Protein AF-A0A7W7YL84-F1 (afdb_monomer_lite)

pLDDT: mean 76.44, std 21.28, range [26.16, 97.56]

Organism: NCBI:txid48465

Radius of gyration: 16.74 Å; chains: 1; bounding box: 48×47×39 Å

Foldseek 3Di:
DFAFPCAVVQVVQVVVVHFDDPADADKDFQVVQADPNFRADPVGRVFGDFQPDQPPDVPDPDPPAPPRAFWKKWFAAPVLTIMIATAHPPPDHRHDAPCVNPRNHGTQAIFTWGAHRRRTDDTARDHPRRPRHPCCPVPVSHVVSNCCSVCVVPPDPPDDDDDPDPPPDPPDD

Secondary structure (DSSP, 8-state):
-B--TTHHHHHHHHHTT----S-----EEHHHHEETTEEBPSS-TTSB---------TTS---SSS-STTEEEEEE-TT--EEEEEE--TTSTT---HHHHTTT--BSEEEEEEEETTEEEEE----TTTT-TTHHHH-HHHHHHHHHHHHTT-----S--------------

Sequence (173 aa):
MFFYHDTHENRRRLSLGICRCSSSGPTFDLKSLINEGRIKDPHNKAVNLTTPDVRILRSDPEPEGSGYGKTFIFAVNSDHEIRIALDSDRSVVGSVKHETLFHNADVLAAGEIAIRDGIITRINDISGSYVTDGALEAKPSFSVAVLKAFNLQKRCHKKDARQTVLVITPFLL

Structure (mmCIF, N/CA/C/O backbone):
data_AF-A0A7W7YL84-F1
#
_entry.id   AF-A0A7W7YL84-F1
#
loop_
_atom_site.group_PDB
_atom_site.id
_atom_site.type_symbol
_atom_site.label_atom_id
_atom_site.label_alt_id
_atom_site.label_comp_id
_atom_site.label_asym_id
_atom_site.label_entity_id
_atom_site.label_seq_id
_atom_site.pdbx_PDB_ins_code
_atom_site.Cartn_x
_atom_site.Cartn_y
_atom_site.Cartn_z
_atom_site.occupancy
_atom_site.B_iso_or_equiv
_atom_site.auth_seq_id
_atom_site.auth_comp_id
_atom_site.auth_asym_id
_atom_site.auth_atom_id
_atom_site.pdbx_PDB_model_num
ATOM 1 N N . MET A 1 1 ? 1.200 -5.674 -13.588 1.00 91.06 1 MET A N 1
ATOM 2 C CA . MET A 1 1 ? 2.393 -5.377 -12.772 1.00 91.06 1 MET A CA 1
ATOM 3 C C . MET A 1 1 ? 2.903 -4.011 -13.185 1.00 91.06 1 MET A C 1
ATOM 5 O O . MET A 1 1 ? 2.880 -3.719 -14.376 1.00 91.06 1 MET A O 1
ATOM 9 N N . PHE A 1 2 ? 3.273 -3.186 -12.216 1.00 92.81 2 PHE A N 1
ATOM 10 C CA . PHE A 1 2 ? 3.858 -1.861 -12.372 1.00 92.81 2 PHE A CA 1
ATOM 11 C C . PHE A 1 2 ? 5.324 -1.944 -11.980 1.00 92.81 2 PHE A C 1
ATOM 13 O O . PHE A 1 2 ? 5.662 -2.556 -10.964 1.00 92.81 2 PHE A O 1
ATOM 20 N N . PHE A 1 3 ? 6.174 -1.363 -12.817 1.00 89.88 3 PHE A N 1
ATOM 21 C CA . PHE A 1 3 ? 7.615 -1.508 -12.715 1.00 89.88 3 PHE A CA 1
ATOM 22 C C . PHE A 1 3 ? 8.224 -0.283 -12.057 1.00 89.88 3 PHE A C 1
ATOM 24 O O . PHE A 1 3 ? 7.900 0.842 -12.437 1.00 89.88 3 PHE A O 1
ATOM 31 N N . TYR A 1 4 ? 9.135 -0.509 -11.116 1.00 88.44 4 TYR A N 1
ATOM 32 C CA . TYR A 1 4 ? 9.966 0.559 -10.578 1.00 88.44 4 TYR A CA 1
ATOM 33 C C . TYR A 1 4 ? 11.338 0.556 -11.256 1.00 88.44 4 TYR A C 1
ATOM 35 O O . TYR A 1 4 ? 11.951 -0.489 -11.474 1.00 88.44 4 TYR A O 1
ATOM 43 N N . HIS A 1 5 ? 11.842 1.738 -11.610 1.00 86.00 5 HIS A N 1
ATOM 44 C CA . HIS A 1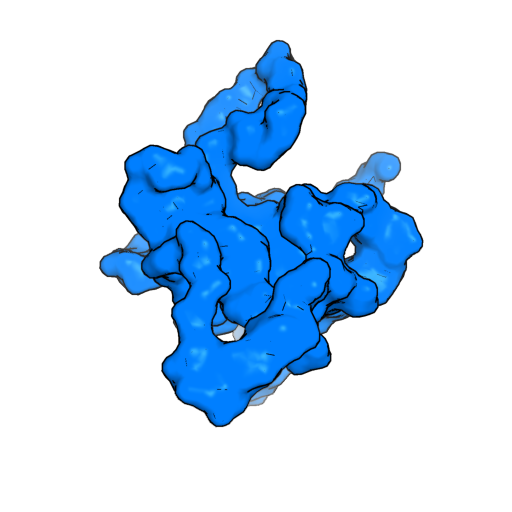 5 ? 13.067 1.858 -12.406 1.00 86.00 5 HIS A CA 1
ATOM 45 C C . HIS A 1 5 ? 14.309 1.269 -11.704 1.00 86.00 5 HIS A C 1
ATOM 47 O O . HIS A 1 5 ? 15.200 0.751 -12.373 1.00 86.00 5 HIS A O 1
ATOM 53 N N . ASP A 1 6 ? 14.363 1.299 -10.367 1.00 86.12 6 ASP A N 1
ATOM 54 C CA . ASP A 1 6 ? 15.487 0.769 -9.578 1.00 86.12 6 ASP A CA 1
ATOM 55 C C . ASP A 1 6 ? 15.313 -0.721 -9.210 1.00 86.12 6 ASP A C 1
ATOM 57 O O . ASP A 1 6 ? 16.189 -1.283 -8.558 1.00 86.12 6 ASP A O 1
ATOM 61 N N . THR A 1 7 ? 14.235 -1.409 -9.630 1.00 84.50 7 THR A N 1
ATOM 62 C CA . THR A 1 7 ? 13.948 -2.796 -9.199 1.00 84.50 7 THR A CA 1
ATOM 63 C C . THR A 1 7 ? 15.093 -3.770 -9.488 1.00 84.50 7 THR A C 1
ATOM 65 O O . THR A 1 7 ? 15.436 -4.611 -8.650 1.00 84.50 7 THR A O 1
ATOM 68 N N . HIS A 1 8 ? 15.689 -3.703 -10.680 1.00 85.50 8 HIS A N 1
ATOM 69 C CA . HIS A 1 8 ? 16.772 -4.610 -11.077 1.00 85.50 8 HIS A CA 1
ATOM 70 C C . HIS A 1 8 ? 18.035 -4.407 -10.240 1.00 85.50 8 HIS A C 1
ATOM 72 O O . HIS A 1 8 ? 18.624 -5.364 -9.735 1.00 85.50 8 HIS A O 1
ATOM 78 N N . GLU A 1 9 ? 18.428 -3.153 -10.068 1.00 84.50 9 GLU A N 1
ATOM 79 C CA . GLU A 1 9 ? 19.605 -2.787 -9.296 1.00 84.50 9 GLU A CA 1
ATOM 80 C C . GLU A 1 9 ? 19.378 -3.037 -7.797 1.00 84.50 9 GLU A C 1
ATOM 82 O O . GLU A 1 9 ? 20.269 -3.528 -7.104 1.00 84.50 9 GLU A O 1
ATOM 87 N N . ASN A 1 10 ? 18.165 -2.824 -7.292 1.00 84.31 10 ASN A N 1
ATOM 88 C CA . ASN A 1 10 ? 17.806 -3.185 -5.930 1.00 84.31 10 ASN A CA 1
ATOM 89 C C . ASN A 1 10 ? 17.879 -4.700 -5.675 1.00 84.31 10 ASN A C 1
ATOM 91 O O . ASN A 1 10 ? 18.435 -5.106 -4.658 1.00 84.31 10 ASN A O 1
ATOM 95 N N . ARG A 1 11 ? 17.419 -5.553 -6.605 1.00 86.12 11 ARG A N 1
ATOM 96 C CA . ARG A 1 11 ? 17.599 -7.017 -6.494 1.00 86.12 11 ARG A CA 1
ATOM 97 C C . ARG A 1 11 ? 19.073 -7.394 -6.330 1.00 86.12 11 ARG A C 1
ATOM 99 O O . ARG A 1 11 ? 19.408 -8.213 -5.473 1.00 86.12 11 ARG A O 1
ATOM 106 N N . ARG A 1 12 ? 19.960 -6.752 -7.100 1.00 88.31 12 ARG A N 1
ATOM 107 C CA . ARG A 1 12 ? 21.412 -6.909 -6.950 1.00 88.31 12 ARG A CA 1
ATOM 108 C C . ARG A 1 12 ? 21.875 -6.456 -5.564 1.00 88.31 12 ARG A C 1
ATOM 110 O O . ARG A 1 12 ? 22.562 -7.215 -4.890 1.00 88.31 12 ARG A O 1
ATOM 117 N N . ARG A 1 13 ? 21.485 -5.265 -5.103 1.00 84.06 13 ARG A N 1
ATOM 118 C CA . ARG A 1 13 ? 21.872 -4.748 -3.777 1.00 84.06 13 ARG A CA 1
ATOM 119 C C . ARG A 1 13 ? 21.397 -5.658 -2.637 1.00 84.06 13 ARG A C 1
ATOM 121 O O . ARG A 1 13 ? 22.204 -5.990 -1.775 1.00 84.06 13 ARG A O 1
ATOM 128 N N . LEU A 1 14 ? 20.154 -6.139 -2.677 1.00 84.19 14 LEU A N 1
ATOM 129 C CA . LEU A 1 14 ? 19.608 -7.054 -1.669 1.00 84.19 14 LEU A CA 1
ATOM 130 C C . LEU A 1 14 ? 20.382 -8.376 -1.607 1.00 84.19 14 LEU A C 1
ATOM 132 O O . LEU A 1 14 ? 20.677 -8.843 -0.511 1.00 84.19 14 LEU A O 1
ATOM 136 N N . SER A 1 15 ? 20.797 -8.936 -2.753 1.00 86.50 15 SER A N 1
ATOM 137 C CA . SER A 1 15 ? 21.664 -10.131 -2.780 1.00 86.50 15 SER A CA 1
ATOM 138 C C . SER A 1 15 ? 23.036 -9.917 -2.124 1.00 86.50 15 SER A C 1
ATOM 140 O O . SER A 1 15 ? 23.688 -10.876 -1.725 1.00 86.50 15 SER A O 1
ATOM 142 N N . LEU A 1 16 ? 23.451 -8.657 -1.974 1.00 88.00 16 LEU A N 1
ATOM 143 C CA . LEU A 1 16 ? 24.687 -8.238 -1.313 1.00 88.00 16 LEU A CA 1
ATOM 144 C C . LEU A 1 16 ? 24.452 -7.758 0.131 1.00 88.00 16 LEU A C 1
ATOM 146 O O . LEU A 1 16 ? 25.376 -7.242 0.754 1.00 88.00 16 LEU A O 1
ATOM 150 N N . GLY A 1 17 ? 23.228 -7.876 0.662 1.00 83.06 17 GLY A N 1
ATOM 151 C CA . GLY A 1 17 ? 22.862 -7.366 1.988 1.00 83.06 17 GLY A CA 1
ATOM 152 C C . GLY A 1 17 ? 22.768 -5.837 2.069 1.00 83.06 17 GLY A C 1
ATOM 153 O O . GLY A 1 17 ? 22.800 -5.270 3.158 1.00 83.06 17 GLY A O 1
ATOM 154 N N . ILE A 1 18 ? 22.664 -5.153 0.928 1.00 82.00 18 ILE A N 1
ATOM 155 C CA . ILE A 1 18 ? 22.591 -3.694 0.829 1.00 82.00 18 ILE A CA 1
ATOM 156 C C . ILE A 1 18 ? 21.146 -3.300 0.504 1.00 82.00 18 ILE A C 1
ATOM 158 O O . ILE A 1 18 ? 20.574 -3.762 -0.478 1.00 82.00 18 ILE A O 1
ATOM 162 N N . CYS A 1 19 ? 20.559 -2.390 1.280 1.00 75.25 19 CYS A N 1
ATOM 163 C CA . CYS A 1 19 ? 19.271 -1.773 0.961 1.00 75.25 19 CYS A CA 1
ATOM 164 C C . CYS A 1 19 ? 19.427 -0.250 0.964 1.00 75.25 19 CYS A C 1
ATOM 166 O O . CYS A 1 19 ? 19.959 0.322 1.914 1.00 75.25 19 CYS A O 1
ATOM 168 N N . ARG A 1 20 ? 18.995 0.412 -0.116 1.00 70.19 20 ARG A N 1
ATOM 169 C CA . ARG A 1 20 ? 19.005 1.878 -0.243 1.00 70.19 20 ARG A CA 1
ATOM 170 C C . ARG A 1 20 ? 17.620 2.368 -0.643 1.00 70.19 20 ARG A C 1
ATOM 172 O O . ARG A 1 20 ? 17.381 2.715 -1.795 1.00 70.19 20 ARG A O 1
ATOM 179 N N . CYS A 1 21 ? 16.711 2.379 0.324 1.00 74.81 21 CYS A N 1
ATOM 180 C CA . CYS A 1 21 ? 15.459 3.116 0.197 1.00 74.81 21 CYS A CA 1
ATOM 181 C C . CYS A 1 21 ? 15.725 4.591 0.528 1.00 74.81 21 CYS A C 1
ATOM 183 O O . CYS A 1 21 ? 16.483 4.892 1.450 1.00 74.81 21 CYS A O 1
ATOM 185 N N . SER A 1 22 ? 15.123 5.516 -0.220 1.00 69.19 22 S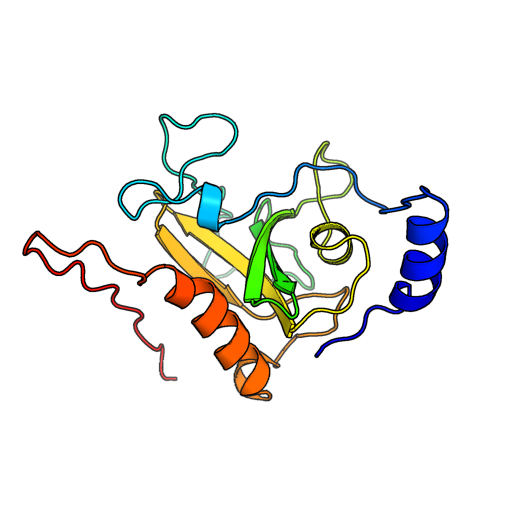ER A N 1
ATOM 186 C CA . SER A 1 22 ? 15.297 6.958 0.019 1.00 69.19 22 SER A CA 1
ATOM 187 C C . SER A 1 22 ? 14.561 7.468 1.261 1.00 69.19 22 SER A C 1
ATOM 189 O O . SER A 1 22 ? 14.866 8.555 1.739 1.00 69.19 22 SER A O 1
ATOM 191 N N . SER A 1 23 ? 13.591 6.704 1.766 1.00 78.50 23 SER A N 1
ATOM 192 C CA . SER A 1 23 ? 12.866 6.969 3.012 1.00 78.50 23 SER A CA 1
ATOM 193 C C . SER A 1 23 ? 13.050 5.818 3.999 1.00 78.50 23 SER A C 1
ATOM 195 O O . SER A 1 23 ? 13.275 4.678 3.593 1.00 78.50 23 SER A O 1
ATOM 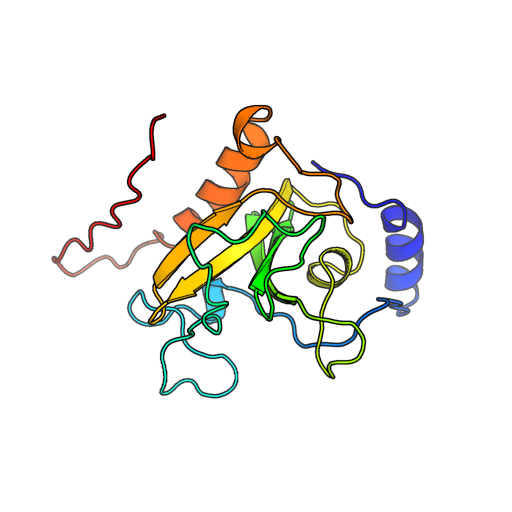197 N N . SER A 1 24 ? 12.961 6.125 5.294 1.00 75.00 24 SER A N 1
ATOM 198 C CA . SER A 1 24 ? 13.252 5.196 6.398 1.00 75.00 24 SER A CA 1
ATOM 199 C C . SER A 1 24 ? 12.127 5.083 7.429 1.00 75.00 24 SER A C 1
ATOM 201 O O . SER A 1 24 ? 12.327 4.499 8.495 1.00 75.00 24 SER A O 1
ATOM 203 N N . GLY A 1 25 ? 10.950 5.644 7.143 1.00 83.06 25 GLY A N 1
ATOM 204 C CA . GLY A 1 25 ? 9.797 5.511 8.023 1.00 83.06 25 GLY A CA 1
ATOM 205 C C . GLY A 1 25 ? 9.283 4.071 8.140 1.00 83.06 25 GLY A C 1
ATOM 206 O O . GLY A 1 25 ? 9.610 3.210 7.315 1.00 83.06 25 GLY A O 1
ATOM 207 N N . PRO A 1 26 ? 8.485 3.788 9.182 1.00 87.44 26 PRO A N 1
ATOM 208 C CA . PRO A 1 26 ? 7.953 2.456 9.400 1.00 87.44 26 PRO A CA 1
ATOM 209 C C . PRO A 1 26 ? 6.937 2.097 8.311 1.00 87.44 26 PRO A C 1
ATOM 211 O O . PRO A 1 26 ? 6.091 2.901 7.921 1.00 87.44 26 PRO A O 1
ATOM 214 N N . THR A 1 27 ? 7.017 0.853 7.848 1.00 91.50 27 THR A N 1
ATOM 215 C CA . THR A 1 27 ? 6.030 0.249 6.949 1.00 91.50 27 THR A CA 1
ATOM 216 C C . THR A 1 27 ? 5.303 -0.849 7.704 1.00 91.50 27 THR A C 1
ATOM 218 O O . THR A 1 27 ? 5.894 -1.525 8.551 1.00 91.50 27 THR A O 1
ATOM 221 N N . PHE A 1 28 ? 4.019 -1.022 7.419 1.00 92.56 28 PHE A N 1
ATOM 222 C CA . PHE A 1 28 ? 3.174 -1.951 8.154 1.00 92.56 28 PHE A CA 1
ATOM 223 C C . PHE A 1 28 ? 2.470 -2.900 7.195 1.00 92.56 28 PHE A C 1
ATOM 225 O O . PHE A 1 28 ? 1.891 -2.463 6.202 1.00 92.56 28 PHE A O 1
ATOM 232 N N . ASP A 1 29 ? 2.475 -4.194 7.513 1.00 93.25 29 ASP A N 1
ATOM 233 C CA . ASP A 1 29 ? 1.545 -5.142 6.901 1.00 93.25 29 ASP A CA 1
ATOM 234 C C . ASP A 1 29 ? 0.133 -4.822 7.400 1.00 93.25 29 ASP A C 1
ATOM 236 O O . ASP A 1 29 ? -0.162 -4.979 8.589 1.00 93.25 29 ASP A O 1
ATOM 240 N N . LEU A 1 30 ? -0.748 -4.389 6.499 1.00 92.38 30 LEU A N 1
ATOM 241 C CA . LEU A 1 30 ? -2.106 -3.995 6.863 1.00 92.38 30 LEU A CA 1
ATOM 242 C C . LEU A 1 30 ? -2.885 -5.153 7.497 1.00 92.38 30 LEU A C 1
ATOM 244 O O . LEU A 1 30 ? -3.709 -4.930 8.385 1.00 92.38 30 LEU A O 1
ATOM 248 N N . LYS A 1 31 ? -2.603 -6.399 7.101 1.00 89.19 31 LYS A N 1
ATOM 249 C CA . LYS A 1 31 ? -3.261 -7.572 7.680 1.00 89.19 31 LYS A CA 1
ATOM 250 C C . LYS A 1 31 ? -2.934 -7.718 9.165 1.00 89.19 31 LYS A C 1
ATOM 252 O O . LYS A 1 31 ? -3.829 -8.026 9.945 1.00 89.19 31 LYS A O 1
ATOM 257 N N . SER A 1 32 ? -1.688 -7.455 9.554 1.00 89.06 32 SER A N 1
ATOM 258 C CA . SER A 1 32 ? -1.240 -7.508 10.951 1.00 89.06 32 SER A CA 1
ATOM 259 C C . SER A 1 32 ? -1.877 -6.438 11.849 1.00 89.06 32 SER A C 1
ATOM 261 O O . SER A 1 32 ? -1.922 -6.605 13.069 1.00 89.06 32 SER A O 1
ATOM 263 N N . LEU A 1 33 ? -2.386 -5.350 11.259 1.00 89.12 33 LEU A N 1
ATOM 264 C CA . LEU A 1 33 ? -3.033 -4.255 11.984 1.00 89.12 33 LEU A CA 1
ATOM 265 C C . LEU A 1 33 ? -4.526 -4.486 12.225 1.00 89.12 33 LEU A C 1
ATOM 267 O O . LEU A 1 33 ? -5.132 -3.769 13.020 1.00 89.12 33 LEU A O 1
ATOM 271 N N . ILE A 1 34 ? -5.134 -5.452 11.536 1.00 89.25 34 ILE A N 1
ATOM 272 C CA . ILE A 1 34 ? -6.571 -5.696 11.621 1.00 89.25 34 ILE A CA 1
ATOM 273 C C . ILE A 1 34 ? -6.865 -6.603 12.814 1.00 89.25 34 ILE A C 1
ATOM 275 O O . ILE A 1 34 ? -6.452 -7.759 12.861 1.00 89.25 34 ILE A O 1
ATOM 279 N N . ASN A 1 35 ? -7.615 -6.065 13.773 1.00 81.12 35 ASN A N 1
ATOM 280 C CA . ASN A 1 35 ? -8.083 -6.770 14.958 1.00 81.12 35 ASN A CA 1
ATOM 281 C C . ASN A 1 35 ? -9.597 -6.575 15.099 1.00 81.12 35 ASN A C 1
ATOM 283 O O . ASN A 1 35 ? -10.079 -5.445 15.030 1.00 81.12 35 ASN A O 1
ATOM 287 N N . GLU A 1 36 ? -10.344 -7.671 15.254 1.00 81.81 36 GLU A N 1
ATOM 288 C CA . GLU A 1 36 ? -11.816 -7.660 15.345 1.00 81.81 36 GLU A CA 1
ATOM 289 C C . GLU A 1 36 ? -12.491 -6.860 14.207 1.00 81.81 36 GLU A C 1
ATOM 291 O O . GLU A 1 36 ? -13.506 -6.191 14.386 1.00 81.81 36 GLU A O 1
ATOM 296 N N . GLY A 1 37 ? -11.902 -6.904 13.004 1.00 82.31 37 GLY A N 1
ATOM 297 C CA . GLY A 1 37 ? -12.408 -6.197 11.822 1.00 82.31 37 GLY A CA 1
ATOM 298 C C . GLY A 1 37 ? -12.131 -4.689 11.798 1.00 82.31 37 GLY A C 1
ATOM 299 O O . GLY A 1 37 ? -12.654 -3.997 10.927 1.00 82.31 37 GLY A O 1
ATOM 300 N N . ARG A 1 38 ? -11.312 -4.170 12.720 1.00 88.25 38 ARG A N 1
ATOM 301 C CA . ARG A 1 38 ? -10.879 -2.767 12.759 1.00 88.25 38 ARG A CA 1
ATOM 302 C C . ARG A 1 38 ? -9.367 -2.662 12.630 1.00 88.25 38 ARG A C 1
ATOM 304 O O . ARG A 1 38 ? -8.629 -3.437 13.234 1.00 88.25 38 ARG A O 1
ATOM 311 N N . ILE A 1 39 ? -8.904 -1.678 11.869 1.00 90.12 39 ILE A N 1
ATOM 312 C CA . ILE A 1 39 ? -7.479 -1.370 11.742 1.00 90.12 39 ILE A CA 1
ATOM 313 C C . ILE A 1 39 ? -7.042 -0.599 12.990 1.00 90.12 39 ILE A C 1
ATOM 315 O O . ILE A 1 39 ? -7.579 0.470 13.287 1.00 90.12 39 ILE A O 1
ATOM 319 N N . LYS A 1 40 ? -6.086 -1.147 13.737 1.00 91.94 40 LYS A N 1
ATOM 320 C CA . LYS A 1 40 ? -5.515 -0.525 14.936 1.00 91.94 40 LYS A CA 1
ATOM 321 C C . LYS A 1 40 ? -4.297 0.315 14.589 1.00 91.94 40 LYS A C 1
ATOM 323 O O . LYS A 1 40 ? -3.575 0.012 13.641 1.00 91.94 40 LYS A O 1
ATOM 328 N N . ASP A 1 41 ? -4.068 1.362 15.374 1.00 88.50 41 ASP A N 1
ATOM 329 C CA . ASP A 1 41 ? -2.853 2.157 15.244 1.00 88.50 41 ASP A CA 1
ATOM 330 C C . ASP A 1 41 ? -1.628 1.295 15.634 1.00 88.50 41 ASP A C 1
ATOM 332 O O . ASP A 1 41 ? -1.622 0.684 16.712 1.00 88.50 41 ASP A O 1
ATOM 336 N N . PRO A 1 42 ? -0.594 1.194 14.775 1.00 86.62 42 PRO A N 1
ATOM 337 C CA . PRO A 1 42 ? 0.587 0.376 15.050 1.00 86.62 42 PRO A CA 1
ATOM 338 C C . PRO A 1 42 ? 1.417 0.867 16.244 1.00 86.62 42 PRO A C 1
ATOM 340 O O . PRO A 1 42 ? 2.108 0.064 16.871 1.00 86.62 42 PRO A O 1
ATOM 343 N N . HIS A 1 43 ? 1.351 2.158 16.568 1.00 85.69 43 HIS A N 1
ATOM 344 C CA . HIS A 1 43 ? 2.054 2.777 17.690 1.00 85.69 43 HIS A CA 1
ATOM 345 C C . HIS A 1 43 ? 1.223 2.758 18.977 1.00 85.69 43 HIS A C 1
ATOM 347 O O . HIS A 1 43 ? 1.789 2.750 20.070 1.00 85.69 43 HIS A O 1
ATOM 353 N N . ASN A 1 44 ? -0.107 2.707 18.867 1.00 87.75 44 ASN A N 1
ATOM 354 C CA . ASN A 1 44 ? -1.010 2.571 20.006 1.00 87.75 44 ASN A CA 1
ATOM 355 C C . ASN A 1 44 ? -2.191 1.641 19.687 1.00 87.75 44 ASN A C 1
ATOM 357 O O . ASN A 1 44 ? -3.270 2.072 19.286 1.00 87.75 44 ASN A O 1
ATOM 361 N N . LYS A 1 45 ? -2.026 0.345 19.965 1.00 87.19 45 LYS A N 1
ATOM 362 C CA . LYS A 1 45 ? -3.036 -0.680 19.647 1.00 87.19 45 LYS A CA 1
ATOM 363 C C . LYS A 1 45 ? -4.372 -0.521 20.390 1.00 87.19 45 LYS A C 1
ATOM 365 O O . LYS A 1 45 ? -5.329 -1.218 20.051 1.00 87.19 45 LYS A O 1
ATOM 370 N N . ALA A 1 46 ? -4.451 0.359 21.393 1.00 88.56 46 ALA A N 1
ATOM 371 C CA . ALA A 1 46 ? -5.692 0.651 22.106 1.00 88.56 46 ALA A CA 1
ATOM 372 C C . ALA A 1 46 ? -6.648 1.540 21.292 1.00 88.56 46 ALA A C 1
ATOM 374 O O . ALA A 1 46 ? -7.850 1.531 21.552 1.00 88.56 46 ALA A O 1
ATOM 375 N N . VAL A 1 47 ? -6.143 2.275 20.295 1.00 90.56 47 VAL A N 1
ATOM 376 C CA . VAL A 1 47 ? -6.950 3.165 19.453 1.00 90.56 47 VAL A CA 1
ATOM 377 C C . VAL A 1 47 ? -7.092 2.622 18.033 1.00 90.56 47 VAL A C 1
ATOM 379 O O . VAL A 1 47 ? -6.244 1.888 17.518 1.00 90.56 47 VAL A O 1
ATOM 382 N N . ASN A 1 48 ? -8.209 2.968 17.398 1.00 91.44 48 ASN A N 1
ATOM 383 C CA . ASN A 1 48 ? -8.415 2.680 15.988 1.00 91.44 48 ASN A CA 1
ATOM 384 C C . ASN A 1 48 ? -7.598 3.659 15.141 1.00 91.44 48 ASN A C 1
ATOM 386 O O . ASN A 1 48 ? -7.570 4.859 15.424 1.00 91.44 48 ASN A O 1
ATOM 390 N N . LEU A 1 49 ? -6.964 3.149 14.087 1.00 88.88 49 LEU A N 1
ATOM 391 C CA . LEU A 1 49 ? -6.185 3.978 13.182 1.00 88.88 49 LEU A CA 1
ATOM 392 C C . LEU A 1 49 ? -7.109 4.984 12.495 1.00 88.88 49 LEU A C 1
ATOM 394 O O . LEU A 1 49 ? -8.157 4.621 11.961 1.00 88.88 49 LEU A O 1
ATOM 398 N N . THR A 1 50 ? -6.719 6.251 12.512 1.00 85.88 50 THR A N 1
ATOM 399 C CA . THR A 1 50 ? -7.414 7.314 11.790 1.00 85.88 50 THR A CA 1
ATOM 400 C C . THR A 1 50 ? -6.375 8.141 11.061 1.00 85.88 50 THR A C 1
ATOM 402 O O . THR A 1 50 ? -5.456 8.680 11.677 1.00 85.88 50 THR A O 1
ATOM 405 N N . THR A 1 51 ? -6.514 8.223 9.744 1.00 79.88 51 THR A N 1
ATOM 406 C CA . THR A 1 51 ? -5.784 9.170 8.915 1.00 79.88 51 THR A CA 1
ATOM 407 C C . THR A 1 51 ? -6.167 10.573 9.389 1.00 79.88 51 THR A C 1
ATOM 409 O O . THR A 1 51 ? -7.363 10.853 9.501 1.00 79.88 51 THR A O 1
ATOM 412 N N . PRO A 1 52 ? -5.202 11.442 9.734 1.00 67.19 52 PRO A N 1
ATOM 413 C CA . PRO A 1 52 ? -5.494 12.808 10.148 1.00 67.19 52 PRO A CA 1
ATOM 414 C C . PRO A 1 52 ? -6.398 13.494 9.122 1.00 67.19 52 PRO A C 1
ATOM 416 O O . PRO A 1 52 ? -6.118 13.431 7.927 1.00 67.19 52 PRO A O 1
ATOM 419 N N . ASP A 1 53 ? -7.480 14.130 9.581 1.00 52.94 53 ASP A N 1
ATOM 420 C CA . ASP A 1 53 ? -8.375 14.870 8.694 1.00 52.94 53 ASP A CA 1
ATOM 421 C C . ASP A 1 53 ? -7.590 16.000 8.023 1.00 52.94 53 ASP A C 1
ATOM 423 O O . ASP A 1 53 ? -7.326 17.050 8.616 1.00 52.94 53 ASP A O 1
ATOM 427 N N . VAL A 1 54 ? -7.254 15.806 6.754 1.00 51.91 54 VAL A N 1
ATOM 428 C CA . VAL A 1 54 ? -7.024 16.930 5.860 1.00 51.91 54 VAL A CA 1
ATOM 429 C C . VAL A 1 54 ? -8.403 17.519 5.645 1.00 51.91 54 VAL A C 1
ATOM 431 O O . VAL A 1 54 ? -9.270 16.874 5.058 1.00 51.91 54 VAL A O 1
ATOM 434 N N . ARG A 1 55 ? -8.666 18.697 6.211 1.00 42.16 55 ARG A N 1
ATOM 435 C CA . ARG A 1 55 ? -9.907 19.417 5.927 1.00 42.16 55 ARG A CA 1
ATOM 436 C C . ARG A 1 55 ? -9.947 19.681 4.424 1.00 42.16 55 ARG A C 1
ATOM 438 O O . ARG A 1 55 ? -9.289 20.596 3.960 1.00 42.16 55 ARG A O 1
ATOM 445 N N . ILE A 1 56 ? -10.697 18.866 3.692 1.00 46.09 56 ILE A N 1
ATOM 446 C CA . ILE A 1 56 ? -11.086 19.146 2.315 1.00 46.09 56 ILE A CA 1
ATOM 447 C C . ILE A 1 56 ? -12.294 20.073 2.434 1.00 46.09 56 ILE A C 1
ATOM 449 O O . ILE A 1 56 ? -13.407 19.605 2.699 1.00 46.09 56 ILE A O 1
ATOM 453 N N . LEU A 1 57 ? -12.109 21.390 2.320 1.00 42.34 57 LEU A N 1
ATOM 454 C CA . LEU A 1 57 ? -13.259 22.243 2.037 1.00 42.34 57 LEU A CA 1
ATOM 455 C C . LEU A 1 57 ? -13.679 21.929 0.599 1.00 42.34 57 LEU A C 1
ATOM 457 O O . LEU A 1 57 ? -12.843 21.779 -0.282 1.00 42.34 57 LEU A O 1
ATOM 461 N N . ARG A 1 58 ? -14.986 21.820 0.335 1.00 46.03 58 ARG A N 1
ATOM 462 C CA . ARG A 1 58 ? -15.517 21.546 -1.020 1.00 46.03 58 ARG A CA 1
ATOM 463 C C . ARG A 1 58 ? -15.071 22.566 -2.083 1.00 46.03 58 ARG A C 1
ATOM 465 O O . ARG A 1 58 ? -15.267 22.315 -3.264 1.00 46.03 58 ARG A O 1
ATOM 472 N N . SER A 1 59 ? -14.555 23.716 -1.657 1.00 43.75 59 SER A N 1
ATOM 473 C CA . SER A 1 59 ? -14.012 24.789 -2.492 1.00 43.75 59 SER A CA 1
ATOM 474 C C . SER A 1 59 ? -12.508 24.690 -2.732 1.00 43.75 59 SER A C 1
ATOM 476 O O . SER A 1 59 ? -11.981 25.495 -3.496 1.00 43.75 59 SER A O 1
ATOM 478 N N . ASP A 1 60 ? -11.810 23.785 -2.045 1.00 44.16 60 ASP A N 1
ATOM 479 C CA . ASP A 1 60 ? -10.369 23.667 -2.194 1.00 44.16 60 ASP A CA 1
ATOM 480 C C . ASP A 1 60 ? -10.084 22.979 -3.535 1.00 44.16 60 ASP A C 1
ATOM 482 O O . ASP A 1 60 ? -10.660 21.917 -3.803 1.00 44.16 60 ASP A O 1
ATOM 486 N N . PRO A 1 61 ? -9.243 23.573 -4.403 1.00 44.16 61 PRO A N 1
ATOM 487 C CA . PRO A 1 61 ? -8.795 22.888 -5.606 1.00 44.16 61 PRO A CA 1
ATOM 488 C C . PRO A 1 61 ? -8.141 21.570 -5.196 1.00 44.16 61 PRO A C 1
ATOM 490 O O . PRO A 1 61 ? -7.495 21.510 -4.146 1.00 44.16 61 PRO A O 1
ATOM 493 N N . GLU A 1 62 ? -8.303 20.518 -6.001 1.00 47.28 62 GLU A N 1
ATOM 494 C CA . GLU A 1 62 ? -7.500 19.317 -5.795 1.00 47.28 62 GLU A CA 1
ATOM 495 C C . GLU A 1 62 ? -6.018 19.730 -5.875 1.00 47.28 62 GLU A C 1
ATOM 497 O O . GLU A 1 62 ? -5.611 20.246 -6.919 1.00 47.28 62 GLU A O 1
ATOM 502 N N . PRO A 1 63 ? -5.214 19.645 -4.793 1.00 42.03 63 PRO A N 1
ATOM 503 C CA . PRO A 1 63 ? -3.792 19.908 -4.851 1.00 42.03 63 PRO A CA 1
ATOM 504 C C . PRO A 1 63 ? -3.165 19.114 -5.988 1.00 42.03 63 PRO A C 1
ATOM 506 O O . PRO A 1 63 ? -3.331 17.901 -6.089 1.00 42.03 63 PRO A O 1
ATOM 509 N N . GLU A 1 64 ? -2.401 19.807 -6.823 1.00 33.62 64 GLU A N 1
ATOM 510 C CA . GLU A 1 64 ? -1.528 19.162 -7.790 1.00 33.62 64 GLU A CA 1
ATOM 511 C C . GLU A 1 64 ? -0.443 18.374 -7.024 1.00 33.62 64 GLU A C 1
ATOM 513 O O . GLU A 1 64 ? 0.418 18.954 -6.359 1.00 33.62 64 GLU A O 1
ATOM 518 N N . GLY A 1 65 ? -0.505 17.037 -7.077 1.00 43.97 65 GLY A N 1
ATOM 519 C CA . GLY A 1 65 ? 0.387 16.115 -6.353 1.00 43.97 65 GLY A CA 1
ATOM 520 C C . GLY A 1 65 ? -0.262 15.455 -5.125 1.00 43.97 65 GLY A C 1
ATOM 521 O O . GLY A 1 65 ? -1.450 15.623 -4.883 1.00 43.97 65 GLY A O 1
ATOM 522 N N . SER A 1 66 ? 0.511 14.711 -4.316 1.00 40.88 66 SER A N 1
ATOM 523 C CA . SER A 1 66 ? 0.058 14.022 -3.080 1.00 40.88 66 SER A CA 1
ATOM 524 C C . SER A 1 66 ? -0.344 14.980 -1.934 1.00 40.88 66 SER A C 1
ATOM 526 O O . SER A 1 66 ? -0.221 14.673 -0.750 1.00 40.88 66 SER A O 1
ATOM 528 N N . GLY A 1 67 ? -0.792 16.193 -2.276 1.00 36.31 67 GLY A N 1
ATOM 529 C CA . GLY A 1 67 ? -0.893 17.380 -1.428 1.00 36.31 67 GLY A CA 1
ATOM 530 C C . GLY A 1 67 ? -2.042 17.402 -0.423 1.00 36.31 67 GLY A C 1
ATOM 531 O O . GLY A 1 67 ? -2.397 18.472 0.067 1.00 36.31 67 GLY A O 1
ATOM 532 N N . TYR A 1 68 ? -2.590 16.251 -0.048 1.00 44.66 68 TYR A N 1
ATOM 533 C CA . TYR A 1 68 ? -3.451 16.156 1.121 1.00 44.66 68 TYR A CA 1
ATOM 534 C C . TYR A 1 68 ? -2.624 15.576 2.267 1.00 44.66 68 TYR A C 1
ATOM 536 O O . TYR A 1 68 ? -2.223 14.418 2.231 1.00 44.66 68 TYR A O 1
ATOM 544 N N . GLY A 1 69 ? -2.320 16.402 3.272 1.00 51.94 69 GLY A N 1
ATOM 545 C CA . GLY A 1 69 ? -1.426 16.043 4.376 1.00 51.94 69 GLY A CA 1
ATOM 546 C C . GLY A 1 69 ? -1.643 14.643 4.976 1.00 51.94 69 GLY A C 1
ATOM 547 O O . GLY A 1 69 ? -2.755 14.160 5.068 1.00 51.94 69 GLY A O 1
ATOM 548 N N . LYS A 1 70 ? -0.569 14.000 5.448 1.00 62.44 70 LYS A N 1
ATOM 549 C CA . LYS A 1 70 ? -0.614 12.757 6.245 1.00 62.44 70 LYS A CA 1
ATOM 550 C C . LYS A 1 70 ? -1.623 11.709 5.732 1.00 62.44 70 LYS A C 1
ATOM 552 O O . LYS A 1 70 ? -2.393 11.171 6.527 1.00 62.44 70 LYS A O 1
ATOM 557 N N . THR A 1 71 ? -1.632 11.411 4.435 1.00 75.06 71 THR A N 1
ATOM 558 C CA . THR A 1 71 ? -2.381 10.255 3.925 1.00 75.06 71 THR A CA 1
ATOM 559 C C . THR A 1 71 ? -1.564 8.980 4.119 1.00 75.06 71 THR A C 1
ATOM 561 O O . THR A 1 71 ? -0.336 9.026 4.209 1.00 75.06 71 THR A O 1
ATOM 564 N N . PHE A 1 72 ? -2.222 7.826 4.215 1.00 88.06 72 PHE A N 1
ATOM 565 C CA . PHE A 1 72 ? -1.491 6.569 4.107 1.00 88.06 72 PHE A CA 1
ATOM 566 C C . PHE A 1 72 ? -1.345 6.220 2.631 1.00 88.06 72 PHE A C 1
ATOM 568 O O . PHE A 1 72 ? -2.295 6.307 1.859 1.00 88.06 72 PHE A O 1
ATOM 575 N N . ILE A 1 73 ? -0.161 5.777 2.246 1.00 92.31 73 ILE A N 1
ATOM 576 C CA . ILE A 1 73 ? 0.075 5.131 0.960 1.00 92.31 73 ILE A CA 1
ATOM 577 C C . ILE A 1 73 ? -0.037 3.625 1.119 1.00 92.31 73 ILE A C 1
ATOM 579 O O . ILE A 1 73 ? 0.220 3.093 2.201 1.00 92.31 73 ILE A O 1
ATOM 583 N N . PHE A 1 74 ? -0.381 2.934 0.038 1.00 95.25 74 PHE A N 1
ATOM 584 C CA . PHE A 1 74 ? -0.349 1.482 -0.018 1.00 95.25 74 PHE A CA 1
ATOM 585 C C . PHE A 1 74 ? 0.343 0.966 -1.278 1.00 95.25 74 PHE A C 1
ATOM 587 O O . PHE A 1 74 ? 0.407 1.636 -2.309 1.00 95.25 74 PHE A O 1
ATOM 594 N N . ALA A 1 75 ? 0.817 -0.271 -1.192 1.00 97.00 75 ALA A N 1
ATOM 595 C CA . ALA A 1 75 ? 1.239 -1.066 -2.333 1.00 97.00 75 ALA A CA 1
ATOM 596 C C . ALA A 1 75 ? 0.835 -2.527 -2.126 1.00 97.00 75 ALA A C 1
ATOM 598 O O . ALA A 1 75 ? 0.690 -2.982 -0.988 1.00 97.00 75 ALA A O 1
ATOM 599 N N . VAL A 1 76 ? 0.682 -3.259 -3.229 1.00 97.31 76 VAL A N 1
ATOM 600 C CA . VAL A 1 76 ? 0.359 -4.689 -3.259 1.00 97.31 76 VAL A CA 1
ATOM 601 C C . VAL A 1 76 ? 1.425 -5.428 -4.059 1.00 97.31 76 VAL A C 1
ATOM 603 O O . VAL A 1 76 ? 1.617 -5.119 -5.233 1.00 97.31 76 VAL A O 1
ATOM 606 N N . ASN A 1 77 ? 2.110 -6.405 -3.467 1.00 96.25 77 ASN A N 1
ATOM 607 C CA . ASN A 1 77 ? 3.125 -7.198 -4.175 1.00 96.25 77 ASN A CA 1
ATOM 608 C C . ASN A 1 77 ? 2.513 -8.361 -4.988 1.00 96.25 77 ASN A C 1
ATOM 610 O O . ASN A 1 77 ? 1.295 -8.542 -5.033 1.00 96.25 77 ASN A O 1
ATOM 614 N N . SER A 1 78 ? 3.360 -9.163 -5.642 1.00 95.06 78 SER A N 1
ATOM 615 C CA . SER A 1 78 ? 2.948 -10.344 -6.423 1.00 95.06 78 SER A CA 1
ATOM 616 C C . SER A 1 78 ? 2.222 -11.414 -5.602 1.00 95.06 78 SER A C 1
ATOM 618 O O . SER A 1 78 ? 1.384 -12.139 -6.141 1.00 95.06 78 SER A O 1
ATOM 620 N N . ASP A 1 79 ? 2.501 -11.478 -4.301 1.00 94.56 79 ASP A N 1
ATOM 621 C CA . ASP A 1 79 ? 1.892 -12.421 -3.361 1.00 94.56 79 ASP A CA 1
ATOM 622 C C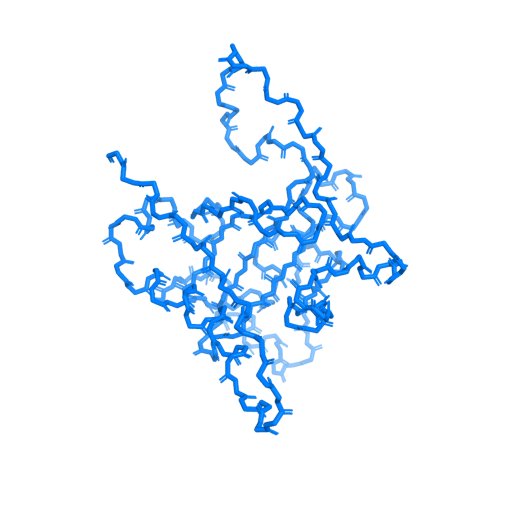 . ASP A 1 79 ? 0.570 -11.898 -2.775 1.00 94.56 79 ASP A C 1
ATOM 624 O O . ASP A 1 79 ? -0.076 -12.575 -1.977 1.00 94.56 79 ASP A O 1
ATOM 628 N N . HIS A 1 80 ? 0.109 -10.733 -3.244 1.00 94.12 80 HIS A N 1
ATOM 629 C CA . HIS A 1 80 ? -1.086 -10.033 -2.769 1.00 94.12 80 HIS A CA 1
ATOM 630 C C . HIS A 1 80 ? -0.998 -9.615 -1.294 1.00 94.12 80 HIS A C 1
ATOM 632 O O . HIS A 1 80 ? -2.020 -9.460 -0.623 1.00 94.12 80 HIS A O 1
ATOM 638 N N . GLU A 1 81 ? 0.214 -9.407 -0.784 1.00 94.56 81 GLU A N 1
ATOM 639 C CA . GLU A 1 81 ? 0.433 -8.734 0.491 1.00 94.56 81 GLU A CA 1
ATOM 640 C C . GLU A 1 81 ? 0.244 -7.233 0.297 1.00 94.56 81 GLU A C 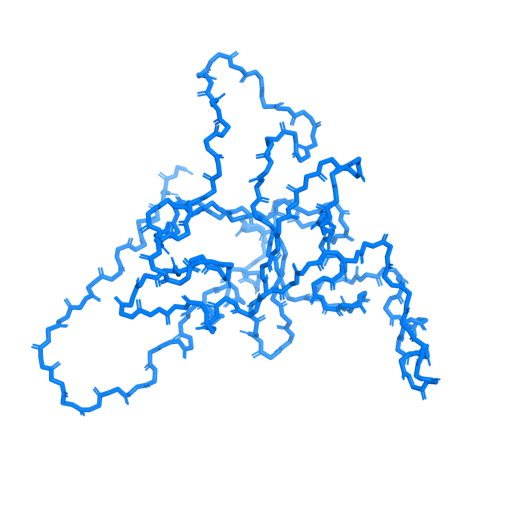1
ATOM 642 O O . GLU A 1 81 ? 0.756 -6.662 -0.668 1.00 94.56 81 GLU A O 1
ATOM 647 N N . ILE A 1 82 ? -0.469 -6.592 1.221 1.00 95.38 82 ILE A N 1
ATOM 648 C CA . ILE A 1 82 ? -0.690 -5.147 1.218 1.00 95.38 82 ILE A CA 1
ATOM 649 C C . ILE A 1 82 ? 0.076 -4.500 2.365 1.00 95.38 82 ILE A C 1
ATOM 651 O O . ILE A 1 82 ? -0.128 -4.817 3.538 1.00 95.38 82 ILE A O 1
ATOM 655 N N . ARG A 1 83 ? 0.947 -3.557 2.015 1.00 95.88 83 ARG A N 1
ATOM 656 C CA . ARG A 1 83 ? 1.660 -2.731 2.988 1.00 95.88 83 ARG A CA 1
ATOM 657 C C . ARG A 1 83 ? 1.158 -1.310 2.934 1.00 95.88 83 ARG A C 1
ATOM 659 O O . ARG A 1 83 ? 0.852 -0.817 1.851 1.00 95.88 83 ARG A O 1
ATOM 666 N N . ILE A 1 84 ? 1.114 -0.673 4.097 1.00 93.88 84 ILE A N 1
ATOM 667 C CA . ILE A 1 84 ? 0.787 0.740 4.242 1.00 93.88 84 ILE A CA 1
ATOM 668 C C . ILE A 1 84 ? 1.888 1.487 4.988 1.00 93.88 84 ILE A C 1
ATOM 670 O O . ILE A 1 84 ? 2.610 0.904 5.800 1.00 93.88 84 ILE A O 1
ATOM 674 N N . ALA A 1 85 ? 2.001 2.783 4.733 1.00 91.75 85 ALA A N 1
ATOM 675 C CA . ALA A 1 85 ? 2.840 3.688 5.508 1.00 91.75 85 ALA A CA 1
ATOM 676 C C . ALA A 1 85 ? 2.305 5.116 5.415 1.00 91.75 85 ALA A C 1
ATOM 678 O O . ALA A 1 85 ? 1.496 5.414 4.539 1.00 91.75 85 ALA A O 1
ATOM 679 N N . LEU A 1 86 ? 2.744 5.983 6.323 1.00 86.75 86 LEU A N 1
ATOM 680 C CA . LEU A 1 86 ? 2.382 7.392 6.282 1.00 86.75 86 LEU A CA 1
ATOM 681 C C . LEU A 1 86 ? 3.202 8.103 5.200 1.00 86.75 86 LEU A C 1
ATOM 683 O O . LEU A 1 86 ? 4.433 8.139 5.290 1.00 86.75 86 LEU A O 1
ATOM 687 N N . ASP A 1 87 ? 2.519 8.690 4.221 1.00 81.81 87 ASP A N 1
ATOM 688 C CA . ASP A 1 87 ? 3.126 9.631 3.286 1.00 81.81 87 ASP A CA 1
ATOM 689 C C . ASP A 1 87 ? 2.878 11.062 3.766 1.00 81.81 87 ASP A C 1
ATOM 691 O O . ASP A 1 87 ? 1.786 11.455 4.191 1.00 81.81 87 ASP A O 1
ATOM 695 N N . SER A 1 88 ? 3.946 11.842 3.771 1.00 69.38 88 SER A N 1
ATOM 696 C CA . SER A 1 88 ? 3.934 13.238 4.178 1.00 69.38 88 SER A CA 1
ATOM 697 C C . SER A 1 88 ? 5.147 13.941 3.588 1.00 69.38 88 SER A C 1
ATOM 699 O O . SER A 1 88 ? 6.039 13.303 3.031 1.00 69.38 88 SER A O 1
ATOM 701 N N . ASP A 1 89 ? 5.223 15.260 3.771 1.00 66.25 89 ASP A N 1
ATOM 702 C CA . ASP A 1 89 ? 6.409 16.028 3.395 1.00 66.25 89 ASP A CA 1
ATOM 703 C C . ASP A 1 89 ? 7.699 15.366 3.928 1.00 66.25 89 ASP A C 1
ATOM 705 O O . ASP A 1 89 ? 7.744 14.843 5.045 1.00 66.25 89 ASP A O 1
ATOM 709 N N . ARG A 1 90 ? 8.757 15.403 3.110 1.00 60.06 90 ARG A N 1
ATOM 710 C CA . ARG A 1 90 ? 10.085 14.835 3.383 1.00 60.06 90 ARG A CA 1
ATOM 711 C C . ARG A 1 90 ? 10.734 15.427 4.630 1.00 60.06 90 ARG A C 1
ATOM 713 O O . ARG A 1 90 ? 11.636 14.814 5.193 1.00 60.06 90 ARG A O 1
ATOM 720 N N . SER A 1 91 ? 10.301 16.620 5.037 1.00 62.78 91 SER A N 1
ATOM 721 C CA . SER A 1 91 ? 10.720 17.267 6.283 1.00 62.78 91 SER A CA 1
ATOM 722 C C . SER A 1 91 ? 10.201 16.544 7.536 1.00 62.78 91 SER A C 1
ATOM 724 O O . SER A 1 91 ? 10.751 16.715 8.625 1.00 62.78 91 SER A O 1
ATOM 726 N N . VAL A 1 92 ? 9.172 15.702 7.396 1.00 65.94 92 VAL A N 1
ATOM 727 C CA . VAL A 1 92 ? 8.571 14.950 8.496 1.00 65.94 92 VAL A CA 1
ATOM 728 C C . VAL A 1 92 ? 9.323 13.639 8.706 1.00 65.94 92 VAL A C 1
ATOM 730 O O . VAL A 1 92 ? 9.384 12.767 7.832 1.00 65.94 92 VAL A O 1
ATOM 733 N N . VAL A 1 93 ? 9.871 13.489 9.913 1.00 67.94 93 VAL A N 1
ATOM 734 C CA . VAL A 1 93 ? 10.506 12.253 10.379 1.00 67.94 93 VAL A CA 1
ATOM 735 C C . VAL A 1 93 ? 9.504 11.102 10.301 1.00 67.94 93 VAL A C 1
ATOM 737 O O . VAL A 1 93 ? 8.407 11.186 10.848 1.00 67.94 93 VAL A O 1
ATOM 740 N N . GLY A 1 94 ? 9.903 10.016 9.640 1.00 72.12 94 GLY A N 1
ATOM 741 C CA . GLY A 1 94 ? 9.067 8.827 9.479 1.00 72.12 94 GLY A CA 1
ATOM 742 C C . GLY A 1 94 ? 8.168 8.832 8.241 1.00 72.12 94 GLY A C 1
ATOM 743 O O . GLY A 1 94 ? 7.394 7.892 8.088 1.00 72.12 94 GLY A O 1
ATOM 744 N N . SER A 1 95 ? 8.282 9.831 7.358 1.00 77.50 95 SER A N 1
ATOM 745 C CA . SER A 1 95 ? 7.656 9.794 6.031 1.00 77.50 95 SER A CA 1
ATOM 746 C C . SER A 1 95 ? 8.203 8.641 5.185 1.00 77.50 95 SER A C 1
ATOM 748 O O . SER A 1 95 ? 9.391 8.294 5.243 1.00 77.50 95 SER A O 1
ATOM 750 N N . VAL A 1 96 ? 7.318 8.025 4.405 1.00 86.69 96 VAL A N 1
ATOM 751 C CA . VAL A 1 96 ? 7.620 6.886 3.537 1.00 86.69 96 VAL A CA 1
ATOM 752 C C . VAL A 1 96 ? 7.056 7.148 2.152 1.00 86.69 96 VAL A C 1
ATOM 754 O O . VAL A 1 96 ? 5.916 7.570 2.021 1.00 86.69 96 VAL A O 1
ATOM 757 N N . LYS A 1 97 ? 7.833 6.828 1.116 1.00 87.06 97 LYS A N 1
ATOM 758 C CA . LYS A 1 97 ? 7.355 6.804 -0.270 1.00 87.06 97 LYS A CA 1
ATOM 759 C C . LYS A 1 97 ? 6.931 5.408 -0.721 1.00 87.06 97 LYS A C 1
ATOM 761 O O . LYS A 1 97 ? 7.427 4.414 -0.184 1.00 87.06 97 LYS A O 1
ATOM 766 N N . HIS A 1 98 ? 6.098 5.320 -1.763 1.00 89.12 98 HIS A N 1
ATOM 767 C CA . HIS A 1 98 ? 5.599 4.047 -2.308 1.00 89.12 98 HIS A CA 1
ATOM 768 C C . HIS A 1 98 ? 6.699 3.026 -2.575 1.00 89.12 98 HIS A C 1
ATOM 770 O O . HIS A 1 98 ? 6.557 1.873 -2.174 1.00 89.12 98 HIS A O 1
ATOM 776 N N . GLU A 1 99 ? 7.811 3.439 -3.186 1.00 86.88 99 GLU A N 1
ATOM 777 C CA . GLU A 1 99 ? 8.920 2.539 -3.500 1.00 86.88 99 GLU A CA 1
ATOM 778 C C . GLU A 1 99 ? 9.508 1.881 -2.244 1.00 86.88 99 GLU A C 1
ATOM 780 O O . GLU A 1 99 ? 9.978 0.753 -2.292 1.00 86.88 99 GLU A O 1
ATOM 785 N N . THR A 1 100 ? 9.416 2.512 -1.072 1.00 89.81 100 THR A N 1
ATOM 786 C CA . THR A 1 100 ? 9.960 1.941 0.169 1.00 89.81 100 THR A CA 1
ATOM 787 C C . THR A 1 100 ? 9.106 0.796 0.717 1.00 89.81 100 THR A C 1
ATOM 789 O O . THR A 1 100 ? 9.653 -0.086 1.379 1.00 89.81 100 THR A O 1
ATOM 792 N N . LEU A 1 101 ? 7.803 0.743 0.406 1.00 92.56 101 LEU A N 1
ATOM 793 C CA . LEU A 1 101 ? 6.883 -0.267 0.950 1.00 92.56 101 LEU A CA 1
ATOM 794 C C . LEU A 1 101 ? 7.358 -1.699 0.674 1.00 92.56 101 LEU A C 1
ATOM 796 O O . LEU A 1 101 ? 7.312 -2.547 1.566 1.00 92.56 101 LEU A O 1
ATOM 800 N N . PHE A 1 102 ? 7.883 -1.948 -0.527 1.00 92.19 102 PHE A N 1
ATOM 801 C CA . PHE A 1 102 ? 8.479 -3.227 -0.920 1.00 92.19 102 PHE A CA 1
ATOM 802 C C . PHE A 1 102 ? 9.930 -3.081 -1.381 1.00 92.19 102 PHE A C 1
ATOM 804 O O . PHE A 1 102 ? 10.380 -3.824 -2.246 1.00 92.19 102 PHE A O 1
ATOM 811 N N . HIS A 1 103 ? 10.673 -2.138 -0.795 1.00 89.56 103 HIS A N 1
ATOM 812 C CA . HIS A 1 103 ? 12.099 -1.937 -1.065 1.00 89.56 103 HIS A CA 1
ATOM 813 C C . HIS A 1 103 ? 12.423 -1.866 -2.560 1.00 89.56 103 HIS A C 1
ATOM 815 O O . HIS A 1 103 ? 13.144 -2.707 -3.074 1.00 89.56 103 HIS A O 1
ATOM 821 N N . ASN A 1 104 ? 11.874 -0.890 -3.270 1.00 89.12 104 ASN A N 1
ATOM 822 C CA . ASN A 1 104 ? 12.064 -0.640 -4.696 1.00 89.12 104 ASN A CA 1
ATOM 823 C C . ASN A 1 104 ? 11.673 -1.827 -5.596 1.00 89.12 104 ASN A C 1
ATOM 825 O O . ASN A 1 104 ? 12.201 -1.931 -6.695 1.00 89.12 104 ASN A O 1
ATOM 829 N N . ALA A 1 105 ? 10.808 -2.744 -5.149 1.00 90.94 105 ALA A N 1
ATOM 830 C CA . ALA A 1 105 ? 10.321 -3.848 -5.975 1.00 90.94 105 ALA A CA 1
ATOM 831 C C . ALA A 1 105 ? 9.157 -3.435 -6.893 1.00 90.94 105 ALA A C 1
ATOM 833 O O . ALA A 1 105 ? 8.467 -2.442 -6.651 1.00 90.94 105 ALA A O 1
ATOM 834 N N . ASP A 1 106 ? 8.910 -4.251 -7.919 1.00 94.81 106 ASP A N 1
ATOM 835 C CA . ASP A 1 106 ? 7.713 -4.152 -8.754 1.00 94.81 106 ASP A CA 1
ATOM 836 C C . ASP A 1 106 ? 6.464 -4.548 -7.951 1.00 94.81 106 ASP A C 1
ATOM 838 O O . ASP A 1 106 ? 6.516 -5.398 -7.058 1.00 94.81 106 ASP A O 1
ATOM 842 N N . VAL A 1 107 ? 5.323 -3.950 -8.289 1.00 96.69 107 VAL A N 1
ATOM 843 C CA . VAL A 1 107 ? 4.065 -4.127 -7.545 1.00 96.69 107 VAL A CA 1
ATOM 844 C C . VAL A 1 107 ? 2.901 -4.425 -8.484 1.00 96.69 107 VAL A C 1
ATOM 846 O O . VAL A 1 107 ? 2.934 -4.143 -9.681 1.00 96.69 107 VAL A O 1
ATOM 849 N N . LEU A 1 108 ? 1.836 -5.028 -7.969 1.00 97.56 108 LEU A N 1
ATOM 850 C CA . LEU A 1 108 ? 0.594 -5.237 -8.712 1.00 97.56 108 LEU A CA 1
ATOM 851 C C . LEU A 1 108 ? -0.324 -4.013 -8.674 1.00 97.56 108 LEU A C 1
ATOM 853 O O . LEU A 1 108 ? -1.033 -3.774 -9.651 1.00 97.56 108 LEU A O 1
ATOM 857 N N . ALA A 1 109 ? -0.289 -3.256 -7.579 1.00 97.25 109 ALA A N 1
ATOM 858 C CA . ALA A 1 109 ? -1.048 -2.028 -7.373 1.00 97.25 109 ALA A CA 1
ATOM 859 C C . ALA A 1 109 ? -0.312 -1.121 -6.376 1.00 97.25 109 ALA A C 1
ATOM 861 O O . ALA A 1 109 ? 0.382 -1.621 -5.490 1.00 97.25 109 ALA A O 1
ATOM 862 N N . ALA A 1 110 ? -0.483 0.190 -6.510 1.00 96.44 110 ALA A N 1
ATOM 863 C CA . ALA A 1 110 ? -0.037 1.198 -5.556 1.00 96.44 110 ALA A CA 1
ATOM 864 C C . ALA A 1 110 ? -0.989 2.395 -5.613 1.00 96.44 110 ALA A C 1
ATOM 866 O O . ALA A 1 110 ? -1.597 2.645 -6.652 1.00 96.44 110 ALA A O 1
ATOM 867 N N . GLY A 1 111 ? -1.140 3.097 -4.499 1.00 93.12 111 GLY A N 1
ATOM 868 C CA . GLY A 1 111 ? -2.069 4.217 -4.397 1.00 93.12 111 GLY A CA 1
ATOM 869 C C . GLY A 1 111 ? -2.107 4.800 -2.993 1.00 93.12 111 GLY A C 1
ATOM 870 O O . GLY A 1 111 ? -1.225 4.525 -2.173 1.00 93.12 111 GLY A O 1
ATOM 871 N N . GLU A 1 112 ? -3.149 5.558 -2.689 1.00 91.19 112 GLU A N 1
ATOM 872 C CA . GLU A 1 112 ? -3.404 6.120 -1.365 1.00 91.19 112 GLU A CA 1
ATOM 873 C C . GLU A 1 112 ? -4.623 5.456 -0.717 1.00 91.19 112 GLU A C 1
ATOM 875 O O . GLU A 1 112 ? -5.542 4.970 -1.384 1.00 91.19 112 GLU A O 1
ATOM 880 N N . ILE A 1 113 ? -4.631 5.430 0.614 1.00 89.00 113 ILE A N 1
ATOM 881 C CA . ILE A 1 113 ? -5.676 4.829 1.434 1.00 89.00 113 ILE A CA 1
ATOM 882 C C . ILE A 1 113 ? -6.026 5.745 2.610 1.00 89.00 113 ILE A C 1
ATOM 884 O O . ILE A 1 113 ? -5.171 6.156 3.394 1.00 89.00 113 ILE A O 1
ATOM 888 N N . ALA A 1 114 ? -7.318 6.034 2.761 1.00 86.94 114 ALA A N 1
ATOM 889 C CA . ALA A 1 114 ? -7.856 6.760 3.902 1.00 86.94 114 ALA A CA 1
ATOM 890 C C . ALA A 1 114 ? -8.575 5.801 4.852 1.00 86.94 114 ALA A C 1
ATOM 892 O O . ALA A 1 114 ? -9.340 4.929 4.430 1.00 86.94 114 ALA A O 1
ATOM 893 N N . ILE A 1 115 ? -8.333 5.981 6.146 1.00 87.56 115 ILE A N 1
ATOM 894 C CA . ILE A 1 115 ? -8.837 5.155 7.234 1.00 87.56 115 ILE A CA 1
ATOM 895 C C . ILE A 1 115 ? -9.435 6.094 8.280 1.00 87.56 115 ILE A C 1
ATOM 897 O O . ILE A 1 115 ? -8.789 7.040 8.714 1.00 87.56 115 ILE A O 1
ATOM 901 N N . ARG A 1 116 ? -10.666 5.849 8.719 1.00 86.69 116 ARG A N 1
ATOM 902 C CA . ARG A 1 116 ? -11.311 6.605 9.796 1.00 86.69 116 ARG A CA 1
ATOM 903 C C . ARG A 1 116 ? -11.904 5.638 10.798 1.00 86.69 116 ARG A C 1
ATOM 905 O O . ARG A 1 116 ? -12.655 4.746 10.413 1.00 86.69 116 ARG A O 1
ATOM 912 N N . ASP A 1 117 ? -11.556 5.808 12.071 1.00 87.94 117 ASP A N 1
ATOM 913 C CA . ASP A 1 117 ? -11.986 4.905 13.142 1.00 87.94 117 ASP A CA 1
ATOM 914 C C . ASP A 1 117 ? -11.720 3.420 12.798 1.00 87.94 117 ASP A C 1
ATOM 916 O O . ASP A 1 117 ? -12.530 2.517 13.021 1.00 87.94 117 ASP A O 1
ATOM 920 N N . GLY A 1 118 ? -10.561 3.151 12.190 1.00 89.00 118 GLY A N 1
ATOM 921 C CA . GLY A 1 118 ? -10.129 1.806 11.815 1.00 89.00 118 GLY A CA 1
ATOM 922 C C . GLY A 1 118 ? -10.900 1.196 10.642 1.00 89.00 118 GLY A C 1
ATOM 923 O O . GLY A 1 118 ? -10.750 0.001 10.391 1.00 89.00 118 GLY A O 1
ATOM 924 N N . ILE A 1 119 ? -11.719 1.984 9.939 1.00 89.12 119 ILE A N 1
ATOM 925 C CA . ILE A 1 119 ? -12.443 1.595 8.724 1.00 89.12 119 ILE A CA 1
ATOM 926 C C . ILE A 1 119 ? -11.801 2.282 7.527 1.00 89.12 119 ILE A C 1
ATOM 928 O O . ILE A 1 119 ? -11.574 3.486 7.555 1.00 89.12 119 ILE A O 1
ATOM 932 N N . ILE A 1 120 ? -11.562 1.538 6.451 1.00 88.94 120 ILE A N 1
ATOM 933 C CA . ILE A 1 120 ? -11.119 2.116 5.180 1.00 88.94 120 ILE A CA 1
ATOM 934 C C . ILE A 1 120 ? -12.284 2.887 4.562 1.00 88.94 120 ILE A C 1
ATOM 936 O O . ILE A 1 120 ? -13.333 2.308 4.287 1.00 88.94 120 ILE A O 1
ATOM 940 N N . THR A 1 121 ? -12.101 4.183 4.342 1.00 83.75 121 THR A N 1
ATOM 941 C CA . THR A 1 121 ? -13.132 5.076 3.795 1.00 83.75 121 THR A CA 1
ATOM 942 C C . THR A 1 121 ? -12.874 5.466 2.346 1.00 83.75 121 THR A C 1
ATOM 944 O O . THR A 1 121 ? -13.822 5.799 1.638 1.00 83.75 121 THR A O 1
ATOM 947 N N . ARG A 1 122 ? -11.617 5.422 1.890 1.00 86.31 122 ARG A N 1
ATOM 948 C CA . ARG A 1 122 ? -11.235 5.741 0.509 1.00 86.31 122 ARG A CA 1
ATOM 949 C C . ARG A 1 122 ? -9.992 4.961 0.101 1.00 86.31 122 ARG A C 1
ATOM 951 O O . ARG A 1 122 ? -9.084 4.781 0.908 1.00 86.31 122 ARG A O 1
ATOM 958 N N . ILE A 1 123 ? -9.959 4.547 -1.159 1.00 88.81 123 ILE A N 1
ATOM 959 C CA . ILE A 1 123 ? -8.777 4.042 -1.860 1.00 88.81 123 ILE A CA 1
ATOM 960 C C . ILE A 1 123 ? -8.740 4.751 -3.215 1.00 88.81 123 ILE A C 1
ATOM 962 O O . ILE A 1 123 ? -9.793 4.926 -3.829 1.00 88.81 123 ILE A O 1
ATOM 966 N N . ASN A 1 124 ? -7.558 5.152 -3.667 1.00 89.88 124 ASN A N 1
ATOM 967 C CA . ASN A 1 124 ? -7.315 5.587 -5.042 1.00 89.88 124 ASN A CA 1
ATOM 968 C C . ASN A 1 124 ? -6.094 4.845 -5.617 1.00 89.88 124 ASN A C 1
ATOM 970 O O . ASN A 1 124 ? -5.526 3.955 -4.984 1.00 89.88 124 ASN A O 1
ATOM 974 N N . ASP A 1 125 ? -5.706 5.199 -6.828 1.00 92.31 125 ASP A N 1
ATOM 975 C CA . ASP A 1 125 ? -4.580 4.661 -7.585 1.00 92.31 125 ASP A CA 1
ATOM 976 C C . ASP A 1 125 ? -3.471 5.699 -7.805 1.00 92.31 125 ASP A C 1
ATOM 978 O O . ASP A 1 125 ? -2.632 5.549 -8.691 1.00 92.31 125 ASP A O 1
ATOM 982 N N . ILE A 1 126 ? -3.406 6.738 -6.971 1.00 90.19 126 ILE A N 1
ATOM 983 C CA . ILE A 1 126 ? -2.409 7.801 -7.110 1.00 90.19 126 ILE A CA 1
ATOM 984 C C . ILE A 1 126 ? -1.057 7.320 -6.565 1.00 90.19 126 ILE A C 1
ATOM 986 O O . ILE A 1 126 ? -0.857 7.147 -5.363 1.00 90.19 126 ILE A O 1
ATOM 990 N N . SER A 1 127 ? -0.089 7.117 -7.461 1.00 89.56 127 SER A N 1
ATOM 991 C CA . SER A 1 127 ? 1.316 6.906 -7.097 1.00 89.56 127 SER A CA 1
ATOM 992 C C . SER A 1 127 ? 2.242 7.498 -8.149 1.00 89.56 127 SER A C 1
ATOM 994 O O . SER A 1 127 ? 2.270 7.043 -9.294 1.00 89.56 127 SER A O 1
ATOM 996 N N . GLY A 1 128 ? 3.065 8.469 -7.746 1.00 84.81 128 GLY A N 1
ATOM 997 C CA . GLY A 1 128 ? 4.097 9.039 -8.617 1.00 84.81 128 GLY A CA 1
ATOM 998 C C . GLY A 1 128 ? 5.232 8.056 -8.925 1.00 84.81 128 GLY A C 1
ATOM 999 O O . GLY A 1 128 ? 5.786 8.079 -10.020 1.00 84.81 128 GLY A O 1
ATOM 1000 N N . SER A 1 129 ? 5.555 7.156 -7.992 1.00 87.75 129 SER A N 1
ATOM 1001 C CA . SER A 1 129 ? 6.663 6.202 -8.145 1.00 87.75 129 SER A CA 1
ATOM 1002 C C . SER A 1 129 ? 6.354 5.090 -9.145 1.00 87.75 129 SER A C 1
ATOM 1004 O O . SER A 1 129 ? 7.253 4.626 -9.845 1.00 87.75 129 SER A O 1
ATOM 1006 N N . TYR A 1 130 ? 5.088 4.671 -9.215 1.00 90.19 130 TYR A N 1
ATOM 1007 C CA . TYR A 1 130 ? 4.634 3.578 -10.078 1.00 90.19 130 TYR A CA 1
ATOM 1008 C C . TYR A 1 130 ? 3.768 4.042 -11.257 1.00 90.19 130 TYR A C 1
ATOM 1010 O O . TYR A 1 130 ? 3.414 3.212 -12.095 1.00 90.19 130 TYR A O 1
ATOM 1018 N N . VAL A 1 131 ? 3.450 5.342 -11.336 1.00 91.69 131 VAL A N 1
ATOM 1019 C CA . VAL A 1 131 ? 2.629 5.966 -12.390 1.00 91.69 131 VAL A CA 1
ATOM 1020 C C . VAL A 1 131 ? 1.315 5.197 -12.579 1.00 91.69 131 VAL A C 1
ATOM 1022 O O . VAL A 1 131 ? 1.004 4.672 -13.650 1.00 91.69 131 VAL A O 1
ATOM 1025 N N . THR A 1 132 ? 0.588 5.037 -11.475 1.00 91.00 132 THR A N 1
ATOM 1026 C CA . THR A 1 132 ? -0.639 4.227 -11.404 1.00 91.00 132 THR A CA 1
ATOM 1027 C C . THR A 1 132 ? -1.920 5.029 -11.602 1.00 91.00 132 THR A C 1
ATOM 1029 O O . THR A 1 132 ? -2.979 4.419 -11.611 1.00 91.00 132 THR A O 1
ATOM 1032 N N . ASP A 1 133 ? -1.840 6.345 -11.794 1.00 89.62 133 ASP A N 1
ATOM 1033 C CA . ASP A 1 133 ? -3.018 7.199 -11.971 1.00 89.62 133 ASP A CA 1
ATOM 1034 C C . ASP A 1 133 ? -3.903 6.724 -13.145 1.00 89.62 133 ASP A C 1
ATOM 1036 O O . ASP A 1 133 ? -3.402 6.383 -14.224 1.00 89.62 133 ASP A O 1
ATOM 1040 N N . GLY A 1 134 ? -5.211 6.613 -12.901 1.00 86.88 134 GLY A N 1
ATOM 1041 C CA . GLY A 1 134 ? -6.213 6.041 -13.811 1.00 86.88 134 GLY A CA 1
ATOM 1042 C C . GLY A 1 134 ? -6.202 4.507 -13.960 1.00 86.88 134 GLY A C 1
ATOM 1043 O O . GLY A 1 134 ? -7.023 3.945 -14.690 1.00 86.88 134 GLY A O 1
ATOM 1044 N N . ALA A 1 135 ? -5.295 3.778 -13.302 1.00 91.56 135 ALA A N 1
ATOM 1045 C CA . ALA A 1 135 ? -5.247 2.318 -13.348 1.00 91.56 135 ALA A CA 1
ATOM 1046 C C . ALA A 1 135 ? -6.454 1.615 -12.714 1.00 91.56 135 ALA A C 1
ATOM 1048 O O . ALA A 1 135 ? -6.766 0.497 -13.132 1.00 91.56 135 ALA A O 1
ATOM 1049 N N . LEU A 1 136 ? -7.112 2.214 -11.722 1.00 89.12 136 LEU A N 1
ATOM 1050 C CA . LEU A 1 136 ? -8.277 1.632 -11.057 1.00 89.12 136 LEU A CA 1
ATOM 1051 C C . LEU A 1 136 ? -9.420 1.401 -12.055 1.00 89.12 136 LEU A C 1
ATOM 1053 O O . LEU A 1 136 ? -10.091 0.369 -11.999 1.00 89.12 136 LEU A O 1
ATOM 1057 N N . GLU A 1 137 ? -9.586 2.329 -12.998 1.00 87.12 137 GLU A N 1
ATOM 1058 C CA . GLU A 1 137 ? -10.574 2.257 -14.075 1.00 87.12 137 GLU A CA 1
ATOM 1059 C C . GLU A 1 137 ? -10.026 1.513 -15.299 1.00 87.12 137 GLU A C 1
ATOM 1061 O O . GLU A 1 137 ? -10.673 0.615 -15.839 1.00 87.12 137 GLU A O 1
ATOM 1066 N N . ALA A 1 138 ? -8.803 1.840 -15.727 1.00 92.62 138 ALA A N 1
ATOM 1067 C CA . ALA A 1 138 ? -8.261 1.365 -16.997 1.00 92.62 138 ALA A CA 1
ATOM 1068 C C . ALA A 1 138 ? -7.657 -0.050 -16.943 1.00 92.62 138 ALA A C 1
ATOM 1070 O O . ALA A 1 138 ? -7.454 -0.677 -17.986 1.00 92.62 138 ALA A O 1
ATOM 1071 N N . LYS A 1 139 ? -7.306 -0.568 -15.756 1.00 95.00 139 LYS A N 1
ATOM 1072 C CA . LYS A 1 139 ? -6.565 -1.833 -15.607 1.00 95.00 139 LYS A CA 1
ATOM 1073 C C . LYS A 1 139 ? -7.256 -2.768 -14.611 1.00 95.00 139 LYS A C 1
ATOM 1075 O O . LYS A 1 139 ? -6.899 -2.776 -13.434 1.00 95.00 139 LYS A O 1
ATOM 1080 N N . PRO A 1 140 ? -8.115 -3.698 -15.072 1.00 94.44 140 PRO A N 1
ATOM 1081 C CA . PRO A 1 140 ? -8.789 -4.665 -14.197 1.00 94.44 140 PRO A CA 1
ATOM 1082 C C . PRO A 1 140 ? -7.844 -5.467 -13.288 1.00 94.44 140 PRO A C 1
ATOM 1084 O O . PRO A 1 140 ? -8.207 -5.839 -12.174 1.00 94.44 140 PRO A O 1
ATOM 1087 N N . SER A 1 141 ? -6.603 -5.712 -13.727 1.00 95.44 141 SER A N 1
ATOM 1088 C CA . SER A 1 141 ? -5.583 -6.377 -12.910 1.00 95.44 141 SER A CA 1
ATOM 1089 C C . SER A 1 141 ? -5.230 -5.616 -11.627 1.00 95.44 141 SER A C 1
ATOM 1091 O O . SER A 1 141 ? -4.899 -6.259 -10.634 1.00 95.44 141 SER A O 1
ATOM 1093 N N . PHE A 1 142 ? -5.295 -4.278 -11.640 1.00 95.62 142 PHE A N 1
ATOM 1094 C CA . PHE A 1 142 ? -5.081 -3.439 -10.459 1.00 95.62 142 PHE A CA 1
ATOM 1095 C C . PHE A 1 142 ? -6.177 -3.723 -9.430 1.00 95.62 142 PHE A C 1
ATOM 1097 O O . PHE A 1 142 ? -5.894 -4.166 -8.317 1.00 95.62 142 PHE A O 1
ATOM 1104 N N . SER A 1 143 ? -7.438 -3.580 -9.839 1.00 93.62 143 SER A N 1
ATOM 1105 C CA . SER A 1 143 ? -8.610 -3.766 -8.979 1.00 93.62 143 SER A CA 1
ATOM 1106 C C . SER A 1 143 ? -8.683 -5.191 -8.431 1.00 93.62 143 SER A C 1
ATOM 1108 O O . SER A 1 143 ? -8.938 -5.391 -7.246 1.00 93.62 143 SER A O 1
ATOM 1110 N N . VAL A 1 144 ? -8.367 -6.198 -9.253 1.00 94.31 144 VAL A N 1
ATOM 1111 C CA . VAL A 1 144 ? -8.268 -7.597 -8.806 1.00 94.31 144 VAL A CA 1
ATOM 1112 C C . VAL A 1 144 ? -7.171 -7.783 -7.757 1.00 94.31 144 VAL A C 1
ATOM 1114 O O . VAL A 1 144 ? -7.393 -8.507 -6.786 1.00 94.31 144 VAL A O 1
ATOM 1117 N N . ALA A 1 145 ? -6.002 -7.159 -7.924 1.00 95.62 145 ALA A N 1
ATOM 1118 C CA . ALA A 1 145 ? -4.916 -7.264 -6.954 1.00 95.62 145 ALA A CA 1
ATOM 1119 C C . ALA A 1 145 ? -5.305 -6.644 -5.606 1.00 95.62 145 ALA A C 1
ATOM 1121 O O . ALA A 1 145 ? -5.154 -7.297 -4.573 1.00 95.62 145 ALA A O 1
ATOM 1122 N N . VAL A 1 146 ? -5.887 -5.441 -5.633 1.00 93.19 146 VAL A N 1
ATOM 1123 C CA . VAL A 1 146 ? -6.414 -4.748 -4.449 1.00 9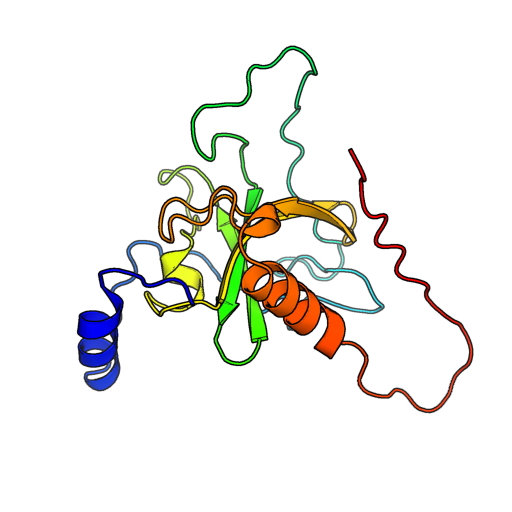3.19 146 VAL A CA 1
ATOM 1124 C C . VAL A 1 146 ? -7.468 -5.613 -3.753 1.00 93.19 146 VAL A C 1
ATOM 1126 O O . VAL A 1 146 ? -7.331 -5.941 -2.575 1.00 93.19 146 VAL A O 1
ATOM 1129 N N . LEU A 1 147 ? -8.477 -6.085 -4.491 1.00 91.88 147 LEU A N 1
ATOM 1130 C CA . LEU A 1 147 ? -9.536 -6.933 -3.941 1.00 91.88 147 LEU A CA 1
ATOM 1131 C C . LEU A 1 147 ? -8.999 -8.231 -3.341 1.00 91.88 147 LEU A C 1
ATOM 1133 O O . LEU A 1 147 ? -9.492 -8.657 -2.301 1.00 91.88 147 LEU A O 1
ATOM 1137 N N . LYS A 1 148 ? -8.018 -8.885 -3.970 1.00 92.81 148 LYS A N 1
ATOM 1138 C CA . LYS A 1 148 ? -7.403 -10.106 -3.428 1.00 92.81 148 LYS A CA 1
ATOM 1139 C C . LYS A 1 148 ? -6.628 -9.827 -2.146 1.00 92.81 148 LYS A C 1
ATOM 1141 O O . LYS A 1 148 ? -6.786 -10.590 -1.194 1.00 92.81 148 LYS A O 1
ATOM 1146 N N . ALA A 1 149 ? -5.865 -8.737 -2.098 1.00 91.69 149 ALA A N 1
ATOM 1147 C CA . ALA A 1 149 ? -5.124 -8.348 -0.905 1.00 91.69 149 ALA A CA 1
ATOM 1148 C C . ALA A 1 149 ? -6.058 -8.124 0.299 1.00 91.69 149 ALA A C 1
ATOM 1150 O O . ALA A 1 149 ? -5.776 -8.596 1.400 1.00 91.69 149 ALA A O 1
ATOM 1151 N N . PHE A 1 150 ? -7.234 -7.524 0.073 1.00 86.06 150 PHE A N 1
ATOM 1152 C CA . PHE A 1 150 ? -8.267 -7.377 1.106 1.00 86.06 150 PHE A CA 1
ATOM 1153 C C . PHE A 1 150 ? -9.061 -8.668 1.387 1.00 86.06 150 PHE A C 1
ATOM 1155 O O . PHE A 1 150 ? -9.394 -8.957 2.536 1.00 86.06 150 PHE A O 1
ATOM 1162 N N . ASN A 1 151 ? -9.359 -9.486 0.371 1.00 78.06 151 ASN A N 1
ATOM 1163 C CA . ASN A 1 151 ? -10.193 -10.689 0.518 1.00 78.06 151 ASN A CA 1
ATOM 1164 C C . ASN A 1 151 ? -9.471 -11.901 1.118 1.00 78.06 151 ASN A C 1
ATOM 1166 O O . ASN A 1 151 ? -10.141 -12.806 1.623 1.00 78.06 151 ASN A O 1
ATOM 1170 N N . LEU A 1 152 ? -8.135 -11.941 1.133 1.00 54.16 152 LEU A N 1
ATOM 1171 C CA . LEU A 1 152 ? -7.383 -13.000 1.825 1.00 54.16 152 LEU A CA 1
ATOM 1172 C C . LEU A 1 152 ? -7.604 -13.010 3.355 1.00 54.16 152 LEU A C 1
ATOM 1174 O O . LEU A 1 152 ? -7.117 -13.909 4.043 1.00 54.16 152 LEU A O 1
ATOM 1178 N N . GLN A 1 153 ? -8.407 -12.081 3.884 1.00 49.44 153 GLN A N 1
ATOM 1179 C CA . GLN A 1 153 ? -8.935 -12.101 5.249 1.00 49.44 153 GLN A CA 1
ATOM 1180 C C . GLN A 1 153 ? -10.113 -13.068 5.472 1.00 49.44 153 GLN A C 1
ATOM 1182 O O . GLN A 1 153 ? -10.425 -13.382 6.616 1.00 49.44 153 GLN A O 1
ATOM 1187 N N . LYS A 1 154 ? -10.743 -13.620 4.422 1.00 45.91 154 LYS A N 1
ATOM 1188 C CA . LYS A 1 154 ? -11.857 -14.588 4.552 1.00 45.91 154 LYS A CA 1
ATOM 1189 C C . LYS A 1 154 ? -11.418 -16.057 4.689 1.00 45.91 154 LYS A C 1
ATOM 1191 O O . LYS A 1 154 ? -12.132 -16.955 4.245 1.00 45.91 154 LYS A O 1
ATOM 1196 N N . ARG A 1 155 ? -10.266 -16.359 5.301 1.00 38.03 155 ARG A N 1
ATOM 1197 C CA . ARG A 1 155 ? -9.895 -17.757 5.610 1.00 38.03 155 ARG A CA 1
ATOM 1198 C C . ARG A 1 155 ? -10.337 -18.159 7.024 1.00 38.03 155 ARG A C 1
ATOM 1200 O O . ARG A 1 155 ? -9.619 -17.967 7.990 1.00 38.03 155 ARG A O 1
ATOM 1207 N N . CYS A 1 156 ? -11.527 -18.766 7.065 1.00 36.66 156 CYS A N 1
ATOM 1208 C CA . CYS A 1 156 ? -12.002 -19.792 8.002 1.00 36.66 156 CYS A CA 1
ATOM 1209 C C . CYS A 1 156 ? -11.793 -19.581 9.516 1.00 36.66 156 CYS A C 1
ATOM 1211 O O . CYS A 1 156 ? -10.986 -20.276 10.126 1.00 36.66 156 CYS A O 1
ATOM 1213 N N . HIS A 1 157 ? -12.691 -18.825 10.154 1.00 33.34 157 HIS A N 1
ATOM 1214 C CA . HIS A 1 157 ? -13.240 -19.271 11.440 1.00 33.34 157 HIS A CA 1
ATOM 1215 C C . HIS A 1 157 ? -14.504 -20.094 11.167 1.00 33.34 157 HIS A C 1
ATOM 1217 O O . HIS A 1 157 ? -15.588 -19.567 10.922 1.00 33.34 157 HIS A O 1
ATOM 1223 N N . LYS A 1 158 ? -14.354 -21.423 11.159 1.00 41.62 158 LYS A N 1
ATOM 1224 C CA . LYS A 1 158 ? -15.491 -22.329 11.352 1.00 41.62 158 LYS A CA 1
ATOM 1225 C C . LYS A 1 158 ? -15.927 -22.161 12.812 1.00 41.62 158 LYS A C 1
ATOM 1227 O O . LYS A 1 158 ? -15.108 -22.401 13.692 1.00 41.62 158 LYS A O 1
ATOM 1232 N N . LYS A 1 159 ? -17.210 -21.828 13.008 1.00 40.47 159 LYS A N 1
ATOM 1233 C CA . LYS A 1 159 ? -17.924 -21.561 14.276 1.00 40.47 159 LYS A CA 1
ATOM 1234 C C . LYS A 1 159 ? -17.727 -20.140 14.820 1.00 40.47 159 LYS A C 1
ATOM 1236 O O . LYS A 1 159 ? -16.847 -19.894 15.624 1.00 40.47 159 LYS A O 1
ATOM 1241 N N . ASP A 1 160 ? -18.512 -19.181 14.348 1.00 38.28 160 ASP A N 1
ATOM 1242 C CA . ASP A 1 160 ? -19.815 -18.883 14.944 1.00 38.28 160 ASP A CA 1
ATOM 1243 C C . ASP A 1 160 ? -20.568 -17.845 14.106 1.00 38.28 160 ASP A C 1
ATOM 1245 O O . ASP A 1 160 ? -19.992 -16.994 13.428 1.00 38.28 160 ASP A O 1
ATOM 1249 N N . ALA A 1 161 ? -21.887 -17.986 14.088 1.00 44.56 161 ALA A N 1
ATOM 1250 C CA . ALA A 1 161 ? -22.794 -17.174 13.302 1.00 44.56 161 ALA A CA 1
ATOM 1251 C C . ALA A 1 161 ? -22.833 -15.727 13.815 1.00 44.56 161 ALA A C 1
ATOM 1253 O O . ALA A 1 161 ? -23.394 -15.467 14.874 1.00 44.56 161 ALA A O 1
ATOM 1254 N N . ARG A 1 162 ? -22.289 -14.793 13.027 1.00 36.22 162 ARG A N 1
ATOM 1255 C CA . ARG A 1 162 ? -22.772 -13.410 12.840 1.00 36.22 162 ARG A CA 1
ATOM 1256 C C . ARG A 1 162 ? -22.034 -12.814 11.639 1.00 36.22 162 ARG A C 1
ATOM 1258 O O . ARG A 1 162 ? -20.844 -12.532 11.694 1.00 36.22 162 ARG A O 1
ATOM 1265 N N . GLN A 1 163 ? -22.744 -12.704 10.519 1.00 30.95 163 GLN A N 1
ATOM 1266 C CA . GLN A 1 163 ? -22.264 -12.060 9.297 1.00 30.95 163 GLN A CA 1
ATOM 1267 C C . GLN A 1 163 ? -21.882 -10.602 9.583 1.00 30.95 163 GLN A C 1
ATOM 1269 O O . GLN A 1 163 ? -22.756 -9.762 9.774 1.00 30.95 163 GLN A O 1
ATOM 1274 N N . THR A 1 164 ? -20.590 -10.285 9.533 1.00 31.66 164 THR A N 1
ATOM 1275 C CA . THR A 1 164 ? -20.136 -8.914 9.282 1.00 31.66 164 THR A CA 1
ATOM 1276 C C . THR A 1 164 ? -20.135 -8.706 7.773 1.00 31.66 164 THR A C 1
ATOM 1278 O O . THR A 1 164 ? -19.274 -9.217 7.052 1.00 31.66 164 THR A O 1
ATOM 1281 N N . VAL A 1 165 ? -21.153 -8.004 7.281 1.00 27.36 165 VAL A N 1
ATOM 1282 C CA . VAL A 1 165 ? -21.231 -7.542 5.895 1.00 27.36 165 VAL A CA 1
ATOM 1283 C C . VAL A 1 165 ? -20.269 -6.366 5.749 1.00 27.36 165 VAL A C 1
ATOM 1285 O O . VAL A 1 165 ? -20.521 -5.282 6.266 1.00 27.36 165 VAL A O 1
ATOM 1288 N N . LEU A 1 166 ? -19.155 -6.579 5.049 1.00 33.19 166 LEU A N 1
ATOM 1289 C CA . LEU A 1 166 ? -18.347 -5.482 4.528 1.00 33.19 166 LEU A CA 1
ATOM 1290 C C . LEU A 1 166 ? -19.098 -4.915 3.315 1.00 33.19 166 LEU A C 1
ATOM 1292 O O . LEU A 1 166 ? -19.063 -5.502 2.232 1.00 33.19 166 LEU A O 1
ATOM 1296 N N . VAL A 1 167 ? -19.835 -3.822 3.513 1.00 27.45 167 VAL A N 1
ATOM 1297 C CA . VAL A 1 167 ? -20.430 -3.055 2.414 1.00 27.45 167 VAL A CA 1
ATOM 1298 C C . VAL A 1 167 ? -19.303 -2.258 1.765 1.00 27.45 167 VAL A C 1
ATOM 1300 O O . VAL A 1 167 ? -18.946 -1.181 2.227 1.00 27.45 167 VAL A O 1
ATOM 1303 N N . ILE A 1 168 ? -18.711 -2.812 0.708 1.00 35.97 168 ILE A N 1
ATOM 1304 C CA . ILE A 1 168 ? -17.985 -2.007 -0.273 1.00 35.97 168 ILE A CA 1
ATOM 1305 C C . ILE A 1 168 ? -19.067 -1.487 -1.212 1.00 35.97 168 ILE A C 1
ATOM 1307 O O . ILE A 1 168 ? -19.528 -2.214 -2.089 1.00 35.97 168 ILE A O 1
ATOM 1311 N N . THR A 1 169 ? -19.551 -0.271 -0.970 1.00 26.16 169 THR A N 1
ATOM 1312 C CA . THR A 1 169 ? -20.408 0.433 -1.924 1.00 26.16 169 THR A CA 1
ATOM 1313 C C . THR A 1 169 ? -19.561 0.749 -3.156 1.00 26.16 169 THR A C 1
ATOM 1315 O O . THR A 1 169 ? -18.592 1.500 -3.029 1.00 26.16 169 THR A O 1
ATOM 1318 N N . PRO A 1 170 ? -19.875 0.206 -4.344 1.00 31.27 170 PRO A N 1
ATOM 1319 C CA . PRO A 1 170 ? -19.310 0.747 -5.564 1.00 31.27 170 PRO A CA 1
ATOM 1320 C C . PRO A 1 170 ? -19.944 2.128 -5.748 1.00 31.27 170 PRO A C 1
ATOM 1322 O O . PRO A 1 170 ? -21.157 2.235 -5.935 1.00 31.27 170 PRO A O 1
ATOM 1325 N N . PHE A 1 171 ? -19.151 3.193 -5.643 1.00 29.00 171 PHE A N 1
ATOM 1326 C CA . PHE A 1 171 ? -19.558 4.462 -6.232 1.00 29.00 171 PHE A CA 1
ATOM 1327 C C . PHE A 1 171 ? -19.536 4.255 -7.748 1.00 29.00 171 PHE A C 1
ATOM 1329 O O . PHE A 1 171 ? -18.484 4.258 -8.374 1.00 29.00 171 PHE A O 1
ATOM 1336 N N . LEU A 1 172 ? -20.714 3.964 -8.296 1.00 30.34 172 LEU A N 1
ATOM 1337 C CA . LEU A 1 172 ? -21.051 4.231 -9.684 1.00 30.34 172 LEU A CA 1
ATOM 1338 C C . LEU A 1 172 ? -21.224 5.743 -9.811 1.00 30.34 172 LEU A C 1
ATOM 1340 O O . LEU A 1 172 ? -22.154 6.290 -9.215 1.00 30.34 172 LEU A O 1
ATOM 1344 N N . LEU A 1 173 ? -20.358 6.383 -10.587 1.00 32.91 173 LEU A N 1
ATOM 1345 C CA . LEU A 1 173 ? -20.726 7.502 -11.447 1.00 32.91 173 LEU A CA 1
ATOM 1346 C C . LEU A 1 173 ? -20.104 7.249 -12.817 1.00 32.91 173 LEU A C 1
ATOM 1348 O O . LEU A 1 173 ? -18.912 6.883 -12.839 1.00 32.91 173 LEU A O 1
#